Protein AF-A0A9E2DSH5-F1 (afdb_monomer_lite)

pLDDT: mean 93.16, std 5.61, range [60.0, 98.19]

Secondary structure (DSSP, 8-state):
-HHHHHHHHHHHHHHHHHTTS---BSSSB-TTGGGSPPTT-SPP-HHHHHHHHHTHHHHHHHHHHHHHTHHHHHTS-SSPPTTS--SS-SSS-HHHHHHHHHHHHHH--S----SS-SHHHHHHHHHHHHT-

Structure (mmCIF, N/CA/C/O backbone):
data_AF-A0A9E2DSH5-F1
#
_entry.id   AF-A0A9E2DSH5-F1
#
loop_
_atom_site.group_PDB
_atom_site.id
_atom_site.type_symbol
_atom_site.label_atom_id
_atom_site.label_alt_id
_atom_site.label_comp_id
_atom_site.label_asym_id
_atom_site.label_entity_id
_atom_site.label_seq_id
_atom_site.pdbx_PDB_ins_code
_atom_site.Cartn_x
_atom_site.Cartn_y
_atom_site.Cartn_z
_atom_site.occupancy
_atom_site.B_iso_or_equiv
_atom_site.auth_seq_id
_atom_site.auth_comp_id
_atom_site.auth_asym_id
_atom_site.auth_atom_id
_atom_site.pdbx_PDB_model_num
ATOM 1 N N . MET A 1 1 ? 43.443 2.593 -9.326 1.00 60.00 1 MET A N 1
ATOM 2 C CA . MET A 1 1 ? 43.128 2.058 -10.678 1.00 60.00 1 MET A CA 1
ATOM 3 C C . MET A 1 1 ? 41.650 1.688 -10.870 1.00 60.00 1 MET A C 1
ATOM 5 O O . MET A 1 1 ? 41.126 1.886 -11.959 1.00 60.00 1 MET A O 1
ATOM 9 N N . THR A 1 2 ? 40.940 1.213 -9.842 1.00 69.19 2 THR A N 1
ATOM 10 C CA . THR A 1 2 ? 39.540 0.744 -9.944 1.00 69.19 2 THR A CA 1
ATOM 11 C C . THR A 1 2 ? 38.528 1.851 -10.273 1.00 69.19 2 THR A C 1
ATOM 13 O O . THR A 1 2 ? 37.675 1.661 -11.133 1.00 69.19 2 THR A O 1
ATOM 16 N N . ALA A 1 3 ? 38.660 3.038 -9.668 1.00 81.94 3 ALA A N 1
ATOM 17 C CA . ALA A 1 3 ? 37.728 4.152 -9.885 1.00 81.94 3 ALA A CA 1
ATOM 18 C C . ALA A 1 3 ? 37.758 4.701 -11.323 1.00 81.94 3 ALA A C 1
ATOM 20 O O . ALA A 1 3 ? 36.708 4.964 -11.906 1.00 81.94 3 ALA A O 1
ATOM 21 N N . LEU A 1 4 ? 38.950 4.820 -11.919 1.00 88.06 4 LEU A N 1
ATOM 22 C CA . LEU A 1 4 ? 39.103 5.276 -13.303 1.00 88.06 4 LEU A CA 1
ATOM 23 C C . LEU A 1 4 ? 38.461 4.284 -14.280 1.00 88.06 4 LEU A C 1
ATOM 25 O O . LEU A 1 4 ? 37.706 4.686 -15.159 1.00 88.06 4 LEU A O 1
ATOM 29 N N . ARG A 1 5 ? 38.687 2.981 -14.072 1.00 87.38 5 ARG A N 1
ATOM 30 C CA . ARG A 1 5 ? 38.076 1.919 -14.881 1.00 87.38 5 ARG A CA 1
ATOM 31 C C . ARG A 1 5 ? 36.549 1.942 -14.792 1.00 87.38 5 ARG A C 1
ATOM 33 O O . ARG A 1 5 ? 35.882 1.799 -15.813 1.00 87.38 5 ARG A O 1
ATOM 40 N N . THR A 1 6 ? 35.992 2.157 -13.601 1.00 87.38 6 THR A N 1
ATOM 41 C CA . THR A 1 6 ? 34.540 2.287 -13.413 1.00 87.38 6 THR A CA 1
ATOM 42 C C . THR A 1 6 ? 33.988 3.524 -14.117 1.00 87.38 6 THR A C 1
ATOM 44 O O . THR A 1 6 ? 32.986 3.410 -14.817 1.00 87.38 6 THR A O 1
ATOM 47 N N . ARG A 1 7 ? 34.654 4.683 -14.004 1.00 90.56 7 ARG A N 1
ATOM 48 C CA . ARG A 1 7 ? 34.239 5.923 -14.684 1.00 90.56 7 ARG A CA 1
ATOM 49 C C . ARG A 1 7 ? 34.264 5.784 -16.203 1.00 90.56 7 ARG A C 1
ATOM 51 O O . ARG A 1 7 ? 33.278 6.118 -16.846 1.00 90.56 7 ARG A O 1
ATOM 58 N N . LEU A 1 8 ? 35.342 5.231 -16.759 1.00 91.94 8 LEU A N 1
ATOM 59 C CA . LEU A 1 8 ? 35.457 4.970 -18.196 1.00 91.94 8 LEU A CA 1
ATOM 60 C C . LEU A 1 8 ? 34.379 3.994 -18.678 1.00 91.94 8 LEU A C 1
ATOM 62 O O . LEU A 1 8 ? 33.775 4.214 -19.724 1.00 91.94 8 LEU A O 1
ATOM 66 N N . ARG A 1 9 ? 34.082 2.952 -17.890 1.00 89.25 9 ARG A N 1
ATOM 67 C CA . ARG A 1 9 ? 32.987 2.026 -18.193 1.00 89.25 9 ARG A CA 1
ATOM 68 C C . ARG A 1 9 ? 31.642 2.749 -18.208 1.00 89.25 9 ARG A C 1
ATOM 70 O O . ARG A 1 9 ? 30.912 2.611 -19.177 1.00 89.25 9 ARG A O 1
ATOM 77 N N . CYS A 1 10 ? 31.310 3.511 -17.167 1.00 89.25 10 CYS A N 1
ATOM 78 C CA . CYS A 1 10 ? 30.048 4.250 -17.113 1.00 89.25 10 CYS A CA 1
ATOM 79 C C . CYS A 1 10 ? 29.925 5.254 -18.264 1.00 89.25 10 CYS A C 1
ATOM 81 O O . CYS A 1 10 ? 28.866 5.319 -18.877 1.00 89.25 10 CYS A O 1
ATOM 83 N N . LEU A 1 11 ? 31.002 5.974 -18.596 1.00 91.81 11 LEU A N 1
ATOM 84 C CA . LEU A 1 11 ? 31.020 6.916 -19.713 1.00 91.81 11 LEU A CA 1
ATOM 85 C C . LEU A 1 11 ? 30.779 6.205 -21.050 1.00 91.81 11 LEU A C 1
ATOM 87 O O . LEU A 1 11 ? 29.947 6.653 -21.827 1.00 91.81 11 LEU A O 1
ATOM 91 N N . GLY A 1 12 ? 31.449 5.076 -21.297 1.00 92.06 12 GLY A N 1
ATOM 92 C CA . GLY A 1 12 ? 31.262 4.301 -22.526 1.00 92.06 12 GLY A CA 1
ATOM 93 C C . GLY A 1 12 ? 29.841 3.753 -22.679 1.00 92.06 12 GLY A C 1
ATOM 94 O O . GLY A 1 12 ? 29.226 3.937 -23.726 1.00 92.06 12 GLY A O 1
ATOM 95 N N . LEU A 1 13 ? 29.294 3.138 -21.622 1.00 90.06 13 LEU A N 1
ATOM 96 C CA . LEU A 1 13 ? 27.919 2.618 -21.631 1.00 90.06 13 LEU A CA 1
ATOM 97 C C . LEU A 1 13 ? 26.891 3.761 -21.770 1.00 90.06 13 LEU A C 1
ATOM 99 O O . LEU A 1 13 ? 25.906 3.634 -22.495 1.00 90.06 13 LEU A O 1
ATOM 103 N N . GLY A 1 14 ? 27.131 4.886 -21.089 1.00 90.25 14 GLY A N 1
ATOM 104 C CA . GLY A 1 14 ? 26.273 6.069 -21.130 1.00 90.25 14 GLY A CA 1
ATOM 105 C C . GLY A 1 14 ? 26.255 6.728 -22.506 1.00 90.25 14 GLY A C 1
ATOM 106 O O . GLY A 1 14 ? 25.179 6.943 -23.053 1.00 90.25 14 GLY A O 1
ATOM 107 N N . LEU A 1 15 ? 27.427 6.973 -23.102 1.00 92.88 15 LEU A N 1
ATOM 108 C CA . LEU A 1 15 ? 27.534 7.550 -24.443 1.00 92.88 15 LEU A CA 1
ATOM 109 C C . LEU A 1 15 ? 26.860 6.663 -25.485 1.00 92.88 15 LEU A C 1
ATOM 111 O O . LEU A 1 15 ? 26.039 7.170 -26.235 1.00 92.88 15 LEU A O 1
ATOM 115 N N . ALA A 1 16 ? 27.127 5.352 -25.487 1.00 90.69 16 ALA A N 1
ATOM 116 C CA . ALA A 1 16 ? 26.479 4.428 -26.421 1.00 90.69 16 ALA A CA 1
ATOM 117 C C . ALA A 1 16 ? 24.943 4.448 -26.305 1.00 90.69 16 ALA A C 1
ATOM 119 O O . ALA A 1 16 ? 24.250 4.330 -27.315 1.00 90.69 16 ALA A O 1
ATOM 120 N N . THR A 1 17 ? 24.422 4.634 -25.085 1.00 88.19 17 THR A N 1
ATOM 121 C CA . THR A 1 17 ? 22.979 4.720 -24.825 1.00 88.19 17 THR A CA 1
ATOM 122 C C . THR A 1 17 ? 22.395 6.051 -25.305 1.00 88.19 17 THR A C 1
ATOM 124 O O . THR A 1 17 ? 21.397 6.046 -26.017 1.00 88.19 17 THR A O 1
ATOM 127 N N . VAL A 1 18 ? 23.009 7.187 -24.952 1.00 90.19 18 VAL A N 1
ATOM 128 C CA . VAL A 1 18 ? 22.488 8.534 -25.268 1.00 90.19 18 VAL A CA 1
ATOM 129 C C . VAL A 1 18 ? 22.602 8.863 -26.757 1.00 90.19 18 VAL A C 1
ATOM 131 O O . VAL A 1 18 ? 21.737 9.546 -27.295 1.00 90.19 18 VAL A O 1
ATOM 134 N N . THR A 1 19 ? 23.629 8.359 -27.446 1.00 91.50 19 THR A N 1
ATOM 135 C CA . THR A 1 19 ? 23.767 8.541 -28.900 1.00 91.50 19 THR A CA 1
ATOM 136 C C . THR A 1 19 ? 22.894 7.586 -29.715 1.00 91.50 19 THR A C 1
ATOM 138 O O . THR A 1 19 ? 22.889 7.673 -30.939 1.00 91.50 19 THR A O 1
ATOM 141 N N . GLY A 1 20 ? 22.180 6.658 -29.067 1.00 86.50 20 GLY A N 1
ATOM 142 C CA . GLY A 1 20 ? 21.349 5.658 -29.738 1.00 86.50 20 GLY A CA 1
ATOM 143 C C . GLY A 1 20 ? 22.136 4.550 -30.446 1.00 86.50 20 GLY A C 1
ATOM 144 O O . GLY A 1 20 ? 21.527 3.708 -31.097 1.00 86.50 20 GLY A O 1
ATOM 145 N N . LEU A 1 21 ? 23.468 4.512 -30.308 1.00 90.31 21 LEU A N 1
ATOM 146 C CA . LEU A 1 21 ? 24.311 3.493 -30.939 1.00 90.31 21 LEU A CA 1
ATOM 147 C C . LEU A 1 21 ? 24.014 2.091 -30.395 1.00 90.31 21 LEU A C 1
ATOM 149 O O . LEU A 1 21 ? 23.993 1.122 -31.148 1.00 90.31 21 LEU A O 1
ATOM 153 N N . LYS A 1 22 ? 23.847 1.980 -29.073 1.00 88.62 22 LYS A N 1
ATOM 154 C CA . LYS A 1 22 ? 23.532 0.722 -28.393 1.00 88.62 22 LYS A CA 1
ATOM 155 C C . LYS A 1 22 ? 22.915 0.992 -27.031 1.00 88.62 22 LYS A C 1
ATOM 157 O O . LYS A 1 22 ? 23.533 1.643 -26.188 1.00 88.62 22 LYS A O 1
ATOM 162 N N . ARG A 1 23 ? 21.741 0.423 -26.752 1.00 89.44 23 ARG A N 1
ATOM 163 C CA . ARG A 1 23 ? 21.097 0.586 -25.441 1.00 89.44 23 ARG A CA 1
ATOM 164 C C . ARG A 1 23 ? 21.873 -0.186 -24.369 1.00 89.44 23 ARG A C 1
ATOM 166 O O . ARG A 1 23 ? 21.863 -1.415 -24.343 1.00 89.44 23 ARG A O 1
ATOM 173 N N . GLN A 1 24 ? 22.551 0.527 -23.471 1.00 92.12 24 GLN A N 1
ATOM 174 C CA . GLN A 1 24 ? 23.387 -0.053 -22.407 1.00 92.12 24 GLN A CA 1
ATOM 175 C C . GLN A 1 24 ? 23.065 0.489 -21.009 1.00 92.12 24 GLN A C 1
ATOM 177 O O . GLN A 1 24 ? 23.890 0.430 -20.091 1.00 92.12 24 GLN A O 1
ATOM 182 N N . GLY A 1 25 ? 21.849 0.987 -20.828 1.00 88.00 25 GLY A N 1
ATOM 183 C CA . GLY A 1 25 ? 21.336 1.428 -19.545 1.00 88.00 25 GLY A CA 1
ATOM 184 C C . GLY A 1 25 ? 19.931 1.997 -19.658 1.00 88.00 25 GLY A C 1
ATOM 185 O O . GLY A 1 25 ? 19.399 2.169 -20.753 1.00 88.00 25 GLY A O 1
ATOM 186 N N . PHE A 1 26 ? 19.362 2.275 -18.491 1.00 84.25 26 PHE A N 1
ATOM 187 C CA . PHE A 1 26 ? 18.161 3.091 -18.329 1.00 84.25 26 PHE A CA 1
ATOM 188 C C . PHE A 1 26 ? 18.574 4.319 -17.509 1.00 84.25 26 PHE A C 1
ATOM 190 O O . PHE A 1 26 ? 19.220 5.217 -18.036 1.00 84.25 26 PHE A O 1
ATOM 197 N N . TYR A 1 27 ? 18.353 4.282 -16.194 1.00 82.38 27 TYR A N 1
ATOM 198 C CA . TYR A 1 27 ? 18.910 5.243 -15.232 1.00 82.38 27 TYR A CA 1
ATOM 199 C C . TYR A 1 27 ? 20.310 4.859 -14.739 1.00 82.38 27 TYR A C 1
ATOM 201 O O . TYR A 1 27 ? 21.099 5.713 -14.345 1.00 82.38 27 TYR A O 1
ATOM 209 N N . ILE A 1 28 ? 20.624 3.562 -14.771 1.00 86.44 28 ILE A N 1
ATOM 210 C CA . ILE A 1 28 ? 21.926 3.012 -14.392 1.00 86.44 28 ILE A CA 1
ATOM 211 C C . ILE A 1 28 ? 22.504 2.173 -15.538 1.00 86.44 28 ILE A C 1
ATOM 213 O O . ILE A 1 28 ? 21.739 1.655 -16.362 1.00 86.44 28 ILE A O 1
ATOM 217 N N . PRO A 1 29 ? 23.838 1.997 -15.601 1.00 88.88 29 PRO A N 1
ATOM 218 C CA . PRO A 1 29 ? 24.452 1.172 -16.629 1.00 88.88 29 PRO A CA 1
ATOM 219 C C . PRO A 1 29 ? 24.029 -0.295 -16.506 1.00 88.88 29 PRO A C 1
ATOM 221 O O . PRO A 1 29 ? 24.228 -0.930 -15.470 1.00 88.88 29 PRO A O 1
ATOM 224 N N . TYR A 1 30 ? 23.507 -0.852 -17.594 1.00 90.75 30 TYR A N 1
ATOM 225 C CA . TYR A 1 30 ? 23.071 -2.239 -17.688 1.00 90.75 30 TYR A CA 1
ATOM 226 C C . TYR A 1 30 ? 23.426 -2.797 -19.067 1.00 90.75 30 TYR A C 1
ATOM 228 O O . TYR A 1 30 ? 22.820 -2.461 -20.081 1.00 90.75 30 TYR A O 1
ATOM 236 N N . ARG A 1 31 ? 24.439 -3.671 -19.109 1.00 91.00 31 ARG A N 1
ATOM 237 C CA . ARG A 1 31 ? 25.024 -4.193 -20.358 1.00 91.00 31 ARG A CA 1
ATOM 238 C C . ARG A 1 31 ? 24.006 -4.891 -21.268 1.00 91.00 31 ARG A C 1
ATOM 240 O O . ARG A 1 31 ? 24.193 -4.872 -22.480 1.00 91.00 31 ARG A O 1
ATOM 247 N N . TYR A 1 32 ? 22.974 -5.496 -20.685 1.00 91.00 32 TYR A N 1
ATOM 248 C CA . TYR A 1 32 ? 21.948 -6.261 -21.395 1.00 91.00 32 TYR A CA 1
ATOM 249 C C . TYR A 1 32 ? 20.676 -5.440 -21.654 1.00 91.00 32 TYR A C 1
ATOM 251 O O . TYR A 1 32 ? 19.633 -6.001 -21.958 1.00 91.00 32 TYR A O 1
ATOM 259 N N . ALA A 1 33 ? 20.727 -4.107 -21.531 1.00 91.56 33 ALA A N 1
ATOM 260 C CA . ALA A 1 33 ? 19.539 -3.278 -21.738 1.00 91.56 33 ALA A CA 1
ATOM 261 C C . ALA A 1 33 ? 18.950 -3.446 -23.146 1.00 91.56 33 ALA A C 1
ATOM 263 O O . ALA A 1 33 ? 17.736 -3.400 -23.307 1.00 91.56 33 ALA A O 1
ATOM 264 N N . GLU A 1 34 ? 19.780 -3.672 -24.159 1.00 90.88 34 GLU A N 1
ATOM 265 C CA . GLU A 1 34 ? 19.340 -3.945 -25.530 1.00 90.88 34 GLU A CA 1
ATOM 266 C C . GLU A 1 34 ? 18.634 -5.298 -25.701 1.00 90.88 34 GLU A C 1
ATOM 268 O O . GLU A 1 34 ? 17.768 -5.407 -26.557 1.00 90.88 34 GLU A O 1
ATOM 273 N N . SER A 1 35 ? 18.931 -6.311 -24.876 1.00 91.69 35 SER A N 1
ATOM 274 C CA . SER A 1 35 ? 18.264 -7.619 -24.987 1.00 91.69 35 SER A CA 1
ATOM 275 C C . SER A 1 35 ? 16.864 -7.636 -24.377 1.00 91.69 35 SER A C 1
ATOM 277 O O . SER A 1 35 ? 16.179 -8.654 -24.434 1.00 91.69 35 SER A O 1
ATOM 279 N N . LEU A 1 36 ? 16.465 -6.552 -23.714 1.00 89.94 36 LEU A N 1
ATOM 280 C CA . LEU A 1 36 ? 15.120 -6.410 -23.183 1.00 89.94 36 LEU A CA 1
ATOM 281 C C . LEU A 1 36 ? 14.194 -5.840 -24.265 1.00 89.94 36 LEU A C 1
ATOM 283 O O . LEU A 1 36 ? 14.632 -5.015 -25.065 1.00 89.94 36 LEU A O 1
ATOM 287 N N . PRO A 1 37 ? 12.908 -6.206 -24.271 1.00 88.81 37 PRO A N 1
ATOM 288 C CA . PRO A 1 37 ? 11.916 -5.510 -25.085 1.00 88.81 37 PRO A CA 1
ATOM 289 C C . PRO A 1 37 ? 11.863 -4.016 -24.728 1.00 88.81 37 PRO A C 1
ATOM 291 O O . PRO A 1 37 ? 12.271 -3.603 -23.632 1.00 88.81 37 PRO A O 1
ATOM 294 N N . GLY A 1 38 ? 11.405 -3.190 -25.666 1.00 84.62 38 GLY A N 1
ATOM 295 C CA . GLY A 1 38 ? 11.159 -1.773 -25.434 1.00 84.62 38 GLY A CA 1
ATOM 296 C C . GLY A 1 38 ? 10.115 -1.513 -24.338 1.00 84.62 38 GLY A C 1
ATOM 297 O O . GLY A 1 38 ? 9.409 -2.426 -23.894 1.00 84.62 38 GLY A O 1
ATOM 298 N N . PRO A 1 39 ? 10.020 -0.266 -23.843 1.00 81.56 39 PRO A N 1
ATOM 299 C CA . PRO A 1 39 ? 8.947 0.129 -22.935 1.00 81.56 39 PRO A CA 1
ATOM 300 C C . PRO A 1 39 ? 7.578 -0.214 -23.538 1.00 81.56 39 PRO A C 1
ATOM 302 O O . PRO A 1 39 ? 7.292 0.166 -24.666 1.00 81.56 39 PRO A O 1
ATOM 305 N N . GLY A 1 40 ? 6.746 -0.950 -22.800 1.00 84.38 40 GLY A N 1
ATOM 306 C CA . GLY A 1 40 ? 5.427 -1.391 -23.274 1.00 84.38 40 GLY A CA 1
ATOM 307 C C . GLY A 1 40 ? 5.434 -2.597 -24.223 1.00 84.38 40 GLY A C 1
ATOM 308 O O . GLY A 1 40 ? 4.372 -3.124 -24.519 1.00 84.38 40 GLY A O 1
ATOM 309 N N . GLU A 1 41 ? 6.600 -3.088 -24.650 1.00 89.62 41 GLU A N 1
ATOM 310 C CA . GLU A 1 41 ? 6.713 -4.260 -25.538 1.00 89.62 41 GLU A CA 1
ATOM 311 C C . GLU A 1 41 ? 6.861 -5.582 -24.767 1.00 89.62 41 GLU A C 1
ATOM 313 O O . GLU A 1 41 ? 6.983 -6.657 -25.361 1.00 89.62 41 GLU A O 1
ATOM 318 N N . ARG A 1 42 ? 6.903 -5.530 -23.429 1.00 86.69 42 ARG A N 1
ATOM 319 C CA . ARG A 1 42 ? 6.877 -6.750 -22.619 1.00 86.69 42 ARG A CA 1
ATOM 320 C C . ARG A 1 42 ? 5.529 -7.424 -22.790 1.00 86.69 42 ARG A C 1
ATOM 322 O O . ARG A 1 42 ? 4.497 -6.788 -22.604 1.00 86.69 42 ARG A O 1
ATOM 329 N N . GLN A 1 43 ? 5.577 -8.718 -23.083 1.00 87.00 43 GLN A N 1
ATOM 330 C CA . GLN A 1 43 ? 4.384 -9.548 -23.063 1.00 87.00 43 GLN A CA 1
ATOM 331 C C . GLN A 1 43 ? 3.747 -9.504 -21.668 1.00 87.00 43 GLN A C 1
ATOM 333 O O . GLN A 1 43 ? 4.480 -9.434 -20.669 1.00 87.00 43 GLN A O 1
ATOM 338 N N . PRO A 1 44 ? 2.409 -9.532 -21.596 1.00 87.19 44 PRO A N 1
ATOM 339 C CA . PRO A 1 44 ? 1.711 -9.659 -20.333 1.00 87.19 44 PRO A CA 1
ATOM 340 C C . PRO A 1 44 ? 2.123 -10.946 -19.614 1.00 87.19 44 PRO A C 1
ATOM 342 O O . PRO A 1 44 ? 2.595 -11.920 -20.206 1.00 87.19 44 PRO A O 1
ATOM 345 N N . TYR A 1 45 ? 1.967 -10.935 -18.294 1.00 92.00 45 TYR A N 1
ATOM 346 C CA . TYR A 1 45 ? 2.179 -12.122 -17.480 1.00 92.00 45 TYR A CA 1
ATOM 347 C C . TYR A 1 45 ? 0.843 -12.846 -17.319 1.00 92.00 45 TYR A C 1
ATOM 349 O O . TYR A 1 45 ? 0.178 -12.682 -16.299 1.00 92.00 45 TYR A O 1
ATOM 357 N N . ASP A 1 46 ? 0.469 -13.682 -18.290 1.00 94.69 46 ASP A N 1
ATOM 358 C CA . ASP A 1 46 ? -0.837 -14.369 -18.333 1.00 94.69 46 ASP A CA 1
ATOM 359 C C . ASP A 1 46 ? -1.189 -15.132 -17.045 1.00 94.69 46 ASP A C 1
ATOM 361 O O . ASP A 1 46 ? -2.354 -15.315 -16.694 1.00 94.69 46 ASP A O 1
ATOM 365 N N . ALA A 1 47 ? -0.182 -15.646 -16.334 1.00 95.81 47 ALA A N 1
ATOM 366 C CA . ALA A 1 47 ? -0.384 -16.304 -15.045 1.00 95.81 47 ALA A CA 1
ATOM 367 C C . ALA A 1 47 ? -0.841 -15.321 -13.951 1.00 95.81 47 ALA A C 1
ATOM 369 O O . ALA A 1 47 ? -1.698 -15.667 -13.145 1.00 95.81 47 ALA A O 1
ATOM 370 N N . ILE A 1 48 ? -0.296 -14.103 -13.941 1.00 95.56 48 ILE A N 1
ATOM 371 C CA . ILE A 1 48 ? -0.658 -13.048 -12.988 1.00 95.56 48 ILE A CA 1
ATOM 372 C C . ILE A 1 48 ? -2.005 -12.433 -13.357 1.00 95.56 48 ILE A C 1
ATOM 374 O O . ILE A 1 48 ? -2.831 -12.221 -12.476 1.00 95.56 48 ILE A O 1
ATOM 378 N N . GLU A 1 49 ? -2.257 -12.199 -14.645 1.00 94.75 49 GLU A N 1
ATOM 379 C CA . GLU A 1 49 ? -3.554 -11.685 -15.099 1.00 94.75 49 GLU A CA 1
ATOM 380 C C . GLU A 1 49 ? -4.693 -12.636 -14.743 1.00 94.75 49 GLU A C 1
ATOM 382 O O . GLU A 1 49 ? -5.697 -12.197 -14.186 1.00 94.75 49 GLU A O 1
ATOM 387 N N . ARG A 1 50 ? -4.517 -13.944 -14.979 1.00 97.12 50 ARG A N 1
ATOM 388 C CA . ARG A 1 50 ? -5.494 -14.949 -14.540 1.00 97.12 50 ARG A CA 1
ATOM 389 C C . ARG A 1 50 ? -5.670 -14.947 -13.031 1.00 97.12 50 ARG A C 1
ATOM 391 O O . ARG A 1 50 ? -6.800 -14.882 -12.577 1.00 97.12 50 ARG A O 1
ATOM 398 N N . LEU A 1 51 ? -4.577 -14.927 -12.265 1.00 97.25 51 LEU A N 1
ATOM 399 C CA . LEU A 1 51 ? -4.652 -14.869 -10.804 1.00 97.25 51 LEU A CA 1
ATOM 400 C C . LEU A 1 51 ? -5.470 -13.658 -10.324 1.00 97.25 51 LEU A C 1
ATOM 402 O O . LEU A 1 51 ? -6.317 -13.790 -9.446 1.00 97.25 51 LEU A O 1
ATOM 406 N N . PHE A 1 52 ? -5.251 -12.476 -10.902 1.00 96.06 52 PHE A N 1
ATOM 407 C CA . PHE A 1 52 ? -6.025 -11.285 -10.551 1.00 96.06 52 PHE A CA 1
ATOM 408 C C . PHE A 1 52 ? -7.479 -11.377 -11.011 1.00 96.06 52 PHE A C 1
ATOM 410 O O . PHE A 1 52 ? -8.368 -11.000 -10.250 1.00 96.06 52 PHE A O 1
ATOM 417 N 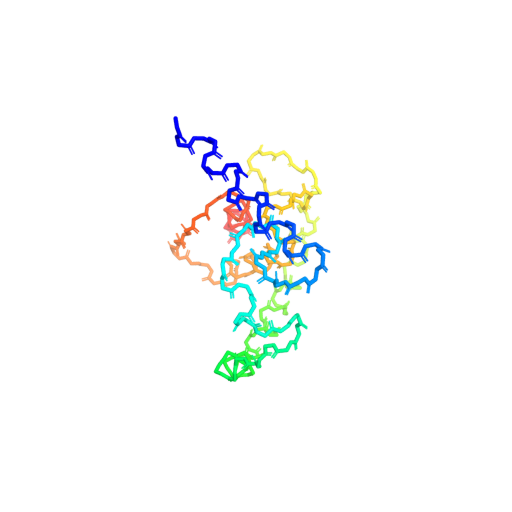N . GLY A 1 53 ? -7.731 -11.910 -12.208 1.00 97.25 53 GLY A N 1
ATOM 418 C CA . GLY A 1 53 ? -9.081 -12.161 -12.711 1.00 97.25 53 GLY A CA 1
ATOM 419 C C . GLY A 1 53 ? -9.873 -13.098 -11.797 1.00 97.25 53 GLY A C 1
ATOM 420 O O . GLY A 1 53 ? -10.981 -12.759 -11.382 1.00 97.25 53 GLY A O 1
ATOM 421 N N . ASP A 1 54 ? -9.268 -14.216 -11.401 1.00 98.19 54 ASP A N 1
ATOM 422 C CA . ASP A 1 54 ? -9.867 -15.230 -10.525 1.00 98.19 54 ASP A CA 1
ATOM 423 C C . ASP A 1 54 ? -10.186 -14.673 -9.124 1.00 98.19 54 ASP A C 1
ATOM 425 O O . ASP A 1 54 ? -11.127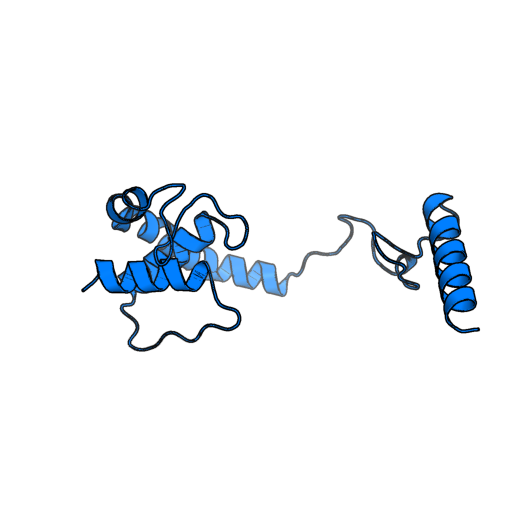 -15.119 -8.465 1.00 98.19 54 ASP A O 1
ATOM 429 N N . HIS A 1 55 ? -9.444 -13.655 -8.672 1.00 97.31 55 HIS A N 1
ATOM 430 C CA . HIS A 1 55 ? -9.632 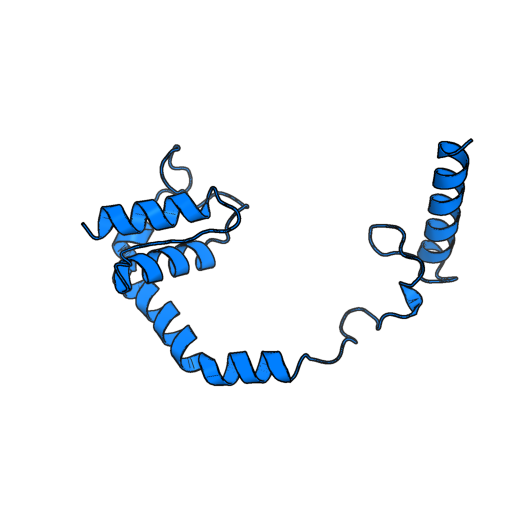-13.004 -7.372 1.00 97.31 55 HIS A CA 1
ATOM 431 C C . HIS A 1 55 ? -10.317 -11.630 -7.435 1.00 97.31 55 HIS A C 1
ATOM 433 O O . HIS A 1 55 ? -10.472 -10.982 -6.396 1.00 97.31 55 HIS A O 1
ATOM 439 N N . ALA A 1 56 ? -10.795 -11.189 -8.602 1.00 97.50 56 ALA A N 1
ATOM 440 C CA . ALA A 1 56 ? -11.383 -9.859 -8.774 1.00 97.50 56 ALA A CA 1
ATOM 441 C C . ALA A 1 56 ? -12.584 -9.615 -7.843 1.00 97.50 56 ALA A C 1
ATOM 443 O O . ALA A 1 56 ? -12.715 -8.543 -7.254 1.00 97.50 56 ALA A O 1
ATOM 444 N N . ALA A 1 57 ? -13.434 -10.627 -7.642 1.00 97.50 57 ALA A N 1
ATOM 445 C CA . ALA A 1 57 ? -14.570 -10.535 -6.724 1.00 97.50 57 ALA A CA 1
ATOM 446 C C . ALA A 1 57 ? -14.128 -10.345 -5.261 1.00 97.50 57 ALA A C 1
ATOM 448 O O . ALA A 1 57 ? -14.713 -9.541 -4.537 1.00 97.50 57 ALA A O 1
ATOM 449 N N . VAL A 1 58 ? -13.067 -11.042 -4.836 1.00 94.50 58 VAL A N 1
ATOM 450 C CA . VAL A 1 58 ? -12.492 -10.896 -3.489 1.00 94.50 58 VAL A CA 1
ATOM 451 C C . VAL A 1 58 ? -11.892 -9.504 -3.317 1.00 94.50 58 VAL A C 1
ATOM 453 O O . VAL A 1 58 ? -12.105 -8.871 -2.286 1.00 94.50 58 VAL A O 1
ATOM 456 N N . PHE A 1 59 ? -11.190 -9.003 -4.335 1.00 94.25 59 PHE A N 1
ATOM 457 C CA . PHE A 1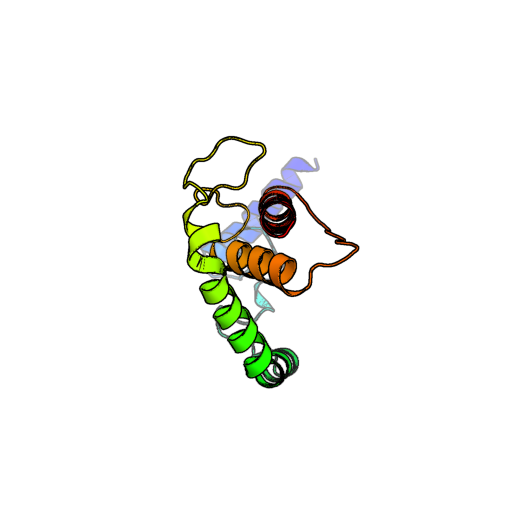 59 ? -10.629 -7.656 -4.316 1.00 94.25 59 PHE A CA 1
ATOM 458 C C . PHE A 1 59 ? -11.723 -6.584 -4.217 1.00 94.25 59 PHE A C 1
ATOM 460 O O . PHE A 1 59 ? -11.650 -5.721 -3.347 1.00 94.25 59 PHE A O 1
ATOM 467 N N . ASN A 1 60 ? -12.787 -6.692 -5.019 1.00 95.31 60 ASN A N 1
ATOM 468 C CA . ASN A 1 60 ? -13.940 -5.790 -4.940 1.00 95.31 60 ASN A CA 1
ATOM 469 C C . ASN A 1 60 ? -14.616 -5.830 -3.565 1.00 95.31 60 ASN A C 1
ATOM 471 O O . ASN A 1 60 ? -14.980 -4.784 -3.034 1.00 95.31 60 ASN A O 1
ATOM 475 N N . ALA A 1 61 ? -14.743 -7.011 -2.954 1.00 93.88 61 ALA A N 1
ATOM 476 C CA . ALA A 1 61 ? -15.264 -7.122 -1.595 1.00 93.88 61 ALA A CA 1
ATOM 477 C C . ALA A 1 61 ? -14.353 -6.421 -0.572 1.00 93.88 61 ALA A C 1
ATOM 479 O O . ALA A 1 61 ? -14.847 -5.771 0.344 1.00 93.88 61 ALA A O 1
ATOM 480 N N . THR A 1 62 ? -13.028 -6.506 -0.727 1.00 91.62 62 THR A N 1
ATOM 481 C CA . THR A 1 62 ? -12.079 -5.759 0.115 1.00 91.62 62 THR A CA 1
ATOM 482 C C . THR A 1 62 ? -12.219 -4.250 -0.064 1.00 91.62 62 THR A C 1
ATOM 484 O O . THR A 1 62 ? -12.200 -3.540 0.935 1.00 91.62 62 THR A O 1
ATOM 487 N N . LEU A 1 63 ? -12.415 -3.758 -1.291 1.00 93.81 63 LEU A N 1
ATOM 488 C CA . LEU A 1 63 ? -12.701 -2.339 -1.525 1.00 93.81 63 LEU A CA 1
ATOM 489 C C . LEU A 1 63 ? -14.019 -1.915 -0.867 1.00 93.81 63 LEU A C 1
ATOM 491 O O . LEU A 1 63 ? -14.061 -0.871 -0.229 1.00 93.81 63 LEU A O 1
ATOM 495 N N . GLY A 1 64 ? -15.061 -2.747 -0.950 1.00 95.31 64 GLY A N 1
ATOM 496 C CA . GLY A 1 64 ? -16.333 -2.499 -0.264 1.00 95.31 64 GLY A CA 1
ATOM 497 C C . GLY A 1 64 ? -16.175 -2.365 1.253 1.00 95.31 64 GLY A C 1
ATOM 498 O O . GLY A 1 64 ? -16.737 -1.452 1.843 1.00 95.31 64 GLY A O 1
ATOM 499 N N . ARG A 1 65 ? -15.323 -3.190 1.877 1.00 94.75 65 ARG A N 1
ATOM 500 C CA . ARG A 1 65 ? -15.036 -3.099 3.322 1.00 94.75 65 ARG A CA 1
ATOM 501 C C . ARG A 1 65 ? -14.386 -1.785 3.747 1.00 94.75 65 ARG A C 1
ATOM 503 O O . ARG A 1 65 ? -14.438 -1.446 4.921 1.00 94.75 65 ARG A O 1
ATOM 510 N N . ILE A 1 66 ? -13.727 -1.067 2.838 1.00 97.75 66 ILE A N 1
ATOM 511 C CA . ILE A 1 66 ? -13.157 0.246 3.168 1.00 97.75 66 ILE A CA 1
ATOM 512 C C . ILE A 1 66 ? -14.285 1.229 3.504 1.00 97.75 66 ILE A C 1
ATOM 514 O O . ILE A 1 66 ? -14.155 1.984 4.465 1.00 97.75 66 ILE A O 1
ATOM 518 N N . GLU A 1 67 ? -15.399 1.172 2.768 1.00 96.44 67 GLU A N 1
ATOM 519 C CA . GLU A 1 67 ? -16.573 2.019 3.013 1.00 96.44 67 GLU A CA 1
ATOM 520 C C . GLU A 1 67 ? -17.224 1.721 4.367 1.00 96.44 67 GLU A C 1
ATOM 522 O O . GLU A 1 67 ? -17.612 2.647 5.077 1.00 96.44 67 GLU A O 1
ATOM 527 N N . ASP A 1 68 ? -17.251 0.451 4.788 1.00 96.44 68 ASP A N 1
ATOM 528 C CA . ASP A 1 68 ? -17.782 0.052 6.102 1.00 96.44 68 ASP A CA 1
ATOM 529 C C . ASP A 1 68 ? -17.049 0.740 7.273 1.00 96.44 68 ASP A C 1
ATOM 531 O O . ASP A 1 68 ? -17.597 0.874 8.368 1.00 96.44 68 ASP A O 1
ATOM 535 N N . PHE A 1 69 ? -15.813 1.201 7.049 1.00 97.44 69 PHE A N 1
ATOM 536 C CA . PHE A 1 69 ? -14.993 1.898 8.040 1.00 97.44 69 PHE A CA 1
ATOM 537 C C . PHE A 1 69 ? -14.661 3.346 7.653 1.00 97.44 69 PHE A C 1
ATOM 539 O O . PHE A 1 69 ? -13.713 3.922 8.202 1.00 97.44 69 PHE A O 1
ATOM 546 N N . ALA A 1 70 ? -15.429 3.948 6.738 1.00 97.06 70 ALA A N 1
ATOM 547 C CA . ALA A 1 70 ? -15.174 5.290 6.216 1.00 97.06 70 ALA A CA 1
ATOM 548 C C . ALA A 1 70 ? -15.026 6.335 7.331 1.00 97.06 70 ALA A C 1
ATOM 550 O O . ALA A 1 70 ? -14.043 7.073 7.346 1.00 97.06 70 ALA A O 1
ATOM 551 N N . ASP A 1 71 ? -15.927 6.347 8.316 1.00 97.81 71 ASP A N 1
ATOM 552 C CA . ASP A 1 71 ? -15.877 7.309 9.424 1.00 97.81 71 ASP A CA 1
ATOM 553 C C . ASP A 1 71 ? -14.578 7.195 10.238 1.00 97.81 71 ASP A C 1
ATOM 555 O O . ASP A 1 71 ? -13.949 8.202 10.569 1.00 97.81 71 ASP A O 1
ATOM 559 N N . SER A 1 72 ? -14.127 5.968 10.529 1.00 97.75 72 SER A N 1
ATOM 560 C CA . SER A 1 72 ? -12.871 5.748 11.258 1.00 97.75 72 SER A CA 1
ATOM 561 C C . SER A 1 72 ? -11.652 6.180 10.438 1.00 97.75 72 SER A C 1
ATOM 563 O O . SER A 1 72 ? -10.711 6.760 10.979 1.00 97.75 72 SER A O 1
ATOM 565 N N . LEU A 1 73 ? -11.673 5.936 9.127 1.00 97.88 73 LEU A N 1
ATOM 566 C CA . LEU A 1 73 ? -10.607 6.339 8.210 1.00 97.88 73 LEU A CA 1
ATOM 567 C C . LEU A 1 73 ? -10.549 7.862 8.025 1.00 97.88 73 LEU A C 1
ATOM 569 O O . LEU A 1 73 ? -9.458 8.436 7.994 1.00 97.88 73 LEU A O 1
ATOM 573 N N . LEU A 1 74 ? -11.703 8.527 7.954 1.00 97.56 74 LEU A N 1
ATOM 574 C CA . LEU A 1 74 ? -11.817 9.986 7.865 1.00 97.56 74 LEU A CA 1
ATOM 575 C C . LEU A 1 74 ? -11.391 10.689 9.159 1.00 97.56 74 LEU A C 1
ATOM 577 O O . LEU A 1 74 ? -10.964 11.840 9.116 1.00 97.56 74 LEU A O 1
ATOM 581 N N . ALA A 1 75 ? -11.449 9.996 10.298 1.00 97.62 75 ALA A N 1
ATOM 582 C CA . ALA A 1 75 ? -10.936 10.498 11.570 1.00 97.62 75 ALA A CA 1
ATOM 583 C C . ALA A 1 75 ? -9.396 10.497 11.661 1.00 97.62 75 ALA A C 1
ATOM 585 O O . ALA A 1 75 ? -8.848 11.030 12.627 1.00 97.62 75 ALA A O 1
ATOM 586 N N . ILE A 1 76 ? -8.685 9.892 10.702 1.00 98.00 76 ILE A N 1
ATOM 587 C CA . ILE A 1 76 ? -7.222 9.977 10.610 1.00 98.00 76 ILE A CA 1
ATOM 588 C C . ILE A 1 76 ? -6.859 11.285 9.905 1.00 98.00 76 ILE A C 1
ATOM 590 O O . ILE A 1 76 ? -7.270 11.527 8.769 1.00 98.00 76 ILE A O 1
ATOM 594 N N . GLY A 1 77 ? -6.063 12.129 10.558 1.00 97.62 77 GLY A N 1
ATOM 595 C CA . GLY A 1 77 ? -5.655 13.412 10.007 1.00 97.62 77 GLY A CA 1
ATOM 596 C C . GLY A 1 77 ? -4.640 13.292 8.870 1.00 97.62 77 GLY A C 1
ATOM 597 O O . GLY A 1 77 ? -3.892 12.317 8.730 1.00 97.62 77 GLY A O 1
ATOM 598 N N . ALA A 1 78 ? -4.581 14.332 8.038 1.00 97.25 78 ALA A N 1
ATOM 599 C CA . ALA A 1 78 ? -3.604 14.404 6.957 1.00 97.25 78 ALA A CA 1
ATOM 600 C C . ALA A 1 78 ? -2.162 14.415 7.487 1.00 97.25 78 ALA A C 1
ATOM 602 O O . ALA A 1 78 ? -1.318 13.695 6.962 1.00 97.25 78 ALA A O 1
ATOM 603 N N . ASP A 1 79 ? -1.906 15.158 8.564 1.00 97.19 79 ASP A N 1
ATOM 604 C CA . ASP A 1 79 ? -0.569 15.403 9.113 1.00 97.19 79 ASP A CA 1
ATOM 605 C C . ASP A 1 79 ? -0.468 15.045 10.604 1.00 97.19 79 ASP A C 1
ATOM 607 O O . ASP A 1 79 ? 0.327 15.633 11.340 1.00 97.19 79 ASP A O 1
ATOM 611 N N . ASP A 1 80 ? -1.266 14.074 11.059 1.00 96.44 80 ASP A N 1
ATOM 612 C CA . ASP A 1 80 ? -1.265 13.643 12.457 1.00 96.44 80 ASP A CA 1
ATOM 613 C C . ASP A 1 80 ? 0.150 13.272 12.947 1.00 96.44 80 ASP A C 1
ATOM 615 O O . ASP A 1 80 ? 0.970 12.693 12.207 1.00 96.44 80 ASP A O 1
ATOM 619 N N . PRO A 1 81 ? 0.477 13.615 14.207 1.00 94.69 81 PRO A N 1
ATOM 620 C CA . PRO A 1 81 ? 1.791 13.347 14.754 1.00 94.69 81 PRO A CA 1
ATOM 621 C C . PRO A 1 81 ? 2.005 11.846 14.969 1.00 94.69 81 PRO A C 1
ATOM 623 O O . PRO A 1 81 ? 1.087 11.069 15.239 1.00 94.69 81 PRO A O 1
ATOM 626 N N . ALA A 1 82 ? 3.273 11.437 14.923 1.00 91.62 82 ALA A N 1
ATOM 627 C CA . ALA A 1 82 ? 3.657 10.113 15.395 1.00 91.62 82 ALA A CA 1
ATOM 628 C C . ALA A 1 82 ? 3.289 9.958 16.892 1.00 91.62 82 ALA A C 1
ATOM 630 O O . ALA A 1 82 ? 3.372 10.937 17.635 1.00 91.62 82 ALA A O 1
ATOM 631 N N . PRO A 1 83 ? 2.927 8.749 17.361 1.00 93.19 83 PRO A N 1
ATOM 632 C CA . PRO A 1 83 ? 3.052 7.461 16.673 1.00 93.19 83 PRO A CA 1
ATOM 633 C C . PRO A 1 83 ? 1.870 7.071 15.766 1.00 93.19 83 PRO A C 1
ATOM 635 O O . PRO A 1 83 ? 1.943 6.014 15.142 1.00 93.19 83 PRO A O 1
ATOM 638 N N . GLY A 1 84 ? 0.813 7.885 15.668 1.00 95.38 84 GLY A N 1
ATOM 639 C CA . GLY A 1 84 ? -0.378 7.580 14.868 1.00 95.38 84 GLY A CA 1
ATOM 640 C C . GLY A 1 84 ? -0.140 7.586 13.348 1.00 95.38 84 GLY A C 1
ATOM 641 O O . GLY A 1 84 ? 0.880 8.105 12.874 1.00 95.38 84 GLY A O 1
ATOM 642 N N . PRO A 1 85 ? -1.049 6.976 12.561 1.00 97.69 85 PRO A N 1
ATOM 643 C CA . PRO A 1 85 ? -1.012 7.086 11.108 1.00 97.69 85 PRO A CA 1
ATOM 644 C C . PRO A 1 85 ? -1.359 8.509 10.660 1.00 97.69 85 PRO A C 1
ATOM 646 O O . PRO A 1 85 ? -1.993 9.259 11.392 1.00 97.69 85 PRO A O 1
ATOM 649 N N . ARG A 1 86 ? -0.961 8.855 9.434 1.00 97.56 86 ARG A N 1
ATOM 650 C CA . ARG A 1 86 ? -1.329 10.106 8.760 1.00 97.56 86 ARG A CA 1
ATOM 651 C C . ARG A 1 86 ? -1.416 9.883 7.253 1.00 97.56 86 ARG A C 1
ATOM 653 O O . ARG A 1 86 ? -0.687 9.034 6.728 1.00 97.56 86 ARG A O 1
ATOM 660 N N . TRP A 1 87 ? -2.257 10.641 6.552 1.00 97.50 87 TRP A N 1
ATOM 661 C CA . TRP A 1 87 ? -2.452 10.467 5.102 1.00 97.50 87 TRP A CA 1
ATOM 662 C C . TRP A 1 87 ? -1.378 11.116 4.225 1.00 97.50 87 TRP A C 1
ATOM 664 O O . TRP A 1 87 ? -1.169 10.687 3.086 1.00 97.50 87 TRP A O 1
ATOM 674 N N . ASN A 1 88 ? -0.703 12.149 4.724 1.00 96.19 88 ASN A N 1
ATOM 675 C CA . ASN A 1 88 ? 0.320 12.893 4.002 1.00 96.19 88 ASN A CA 1
ATOM 676 C C . ASN A 1 88 ? 1.708 12.307 4.299 1.00 96.19 88 ASN A C 1
ATOM 678 O O . ASN A 1 88 ? 2.466 12.754 5.167 1.00 96.19 88 ASN A O 1
ATOM 682 N N . GLN A 1 89 ? 1.993 11.199 3.624 1.00 92.88 89 GLN A N 1
ATOM 683 C CA . GLN A 1 89 ? 3.274 10.504 3.640 1.00 92.88 89 GLN A CA 1
ATOM 684 C C . GLN A 1 89 ? 3.391 9.642 2.378 1.00 92.88 89 GLN A C 1
ATOM 686 O O . GLN A 1 89 ? 2.392 9.090 1.919 1.00 92.88 89 GLN A O 1
ATOM 691 N N . ASP A 1 90 ? 4.604 9.508 1.846 1.00 92.12 90 ASP A N 1
ATOM 692 C CA . ASP A 1 90 ? 4.837 8.890 0.531 1.00 92.12 90 ASP A CA 1
ATOM 693 C C . ASP A 1 90 ? 5.296 7.424 0.605 1.00 92.12 90 ASP A C 1
ATOM 695 O O . ASP A 1 90 ? 5.532 6.785 -0.417 1.00 92.12 90 ASP A O 1
ATOM 699 N N . TRP A 1 91 ? 5.452 6.878 1.812 1.00 93.31 91 TRP A N 1
ATOM 700 C CA . TRP A 1 91 ? 6.047 5.556 2.028 1.00 93.31 91 TRP A CA 1
ATOM 701 C C . TRP A 1 91 ? 5.030 4.416 1.960 1.00 93.31 91 TRP A C 1
ATOM 703 O O . TRP A 1 91 ? 5.420 3.276 1.722 1.00 93.31 91 TRP A O 1
ATOM 713 N N . PHE A 1 92 ? 3.743 4.704 2.172 1.00 96.06 92 PHE A N 1
ATOM 714 C CA . PHE A 1 92 ? 2.667 3.718 2.085 1.00 96.06 92 PHE A CA 1
ATOM 715 C C . PHE A 1 92 ? 1.433 4.317 1.388 1.00 96.06 92 PHE A C 1
ATOM 717 O O . PHE A 1 92 ? 0.792 5.193 1.967 1.00 96.06 92 PHE A O 1
ATOM 724 N N . PRO A 1 93 ? 1.098 3.920 0.149 1.00 95.62 93 PRO A N 1
ATOM 725 C CA . PRO A 1 93 ? 0.024 4.553 -0.615 1.00 95.62 93 PRO A CA 1
ATOM 726 C C . PRO A 1 93 ? -1.316 4.583 0.130 1.00 95.62 93 PRO A C 1
ATOM 728 O O . PRO A 1 93 ? -1.678 3.646 0.834 1.00 95.62 93 PRO A O 1
ATOM 731 N N . ARG A 1 94 ? -2.084 5.667 -0.043 1.00 96.19 94 ARG A N 1
ATOM 732 C CA . ARG A 1 94 ? -3.307 5.917 0.746 1.00 96.19 94 ARG A CA 1
ATOM 733 C C . ARG A 1 94 ? -4.340 4.793 0.627 1.00 96.19 94 ARG A C 1
ATOM 735 O O . ARG A 1 94 ? -4.871 4.353 1.639 1.00 96.19 94 ARG A O 1
ATOM 742 N N . MET A 1 95 ? -4.597 4.307 -0.587 1.00 95.31 95 MET A N 1
ATOM 743 C CA . MET A 1 95 ? -5.566 3.223 -0.790 1.00 95.31 95 MET A CA 1
ATOM 744 C C . MET A 1 95 ? -5.076 1.889 -0.224 1.00 95.31 95 MET A C 1
ATOM 746 O O . MET A 1 95 ? -5.877 1.154 0.346 1.00 95.31 95 MET A O 1
ATOM 750 N N . ASP A 1 96 ? -3.771 1.614 -0.286 1.00 96.31 96 ASP A N 1
ATOM 751 C CA . ASP A 1 96 ? -3.188 0.426 0.346 1.00 96.31 96 ASP A CA 1
ATOM 752 C C . ASP A 1 96 ? -3.309 0.512 1.873 1.00 96.31 96 ASP A C 1
ATOM 754 O O . ASP A 1 96 ? -3.599 -0.483 2.537 1.00 96.31 96 ASP A O 1
ATOM 758 N N . ALA A 1 97 ? -3.158 1.714 2.435 1.00 97.19 97 ALA A N 1
ATOM 759 C CA . ALA A 1 97 ? -3.321 1.951 3.861 1.00 97.19 97 ALA A CA 1
ATOM 760 C C . ALA A 1 97 ? -4.766 1.784 4.336 1.00 97.19 97 ALA A C 1
ATOM 762 O O . ALA A 1 97 ? -4.998 1.141 5.361 1.00 97.19 97 ALA A O 1
ATOM 763 N N . ALA A 1 98 ? -5.731 2.290 3.566 1.00 97.88 98 ALA A N 1
ATOM 764 C CA . ALA A 1 98 ? -7.151 2.072 3.817 1.00 97.88 98 ALA A CA 1
ATOM 765 C C . ALA A 1 98 ? -7.527 0.583 3.709 1.00 97.88 98 ALA A C 1
ATOM 767 O O . ALA A 1 98 ? -8.215 0.057 4.583 1.00 97.88 98 ALA A O 1
ATOM 768 N N . ALA A 1 99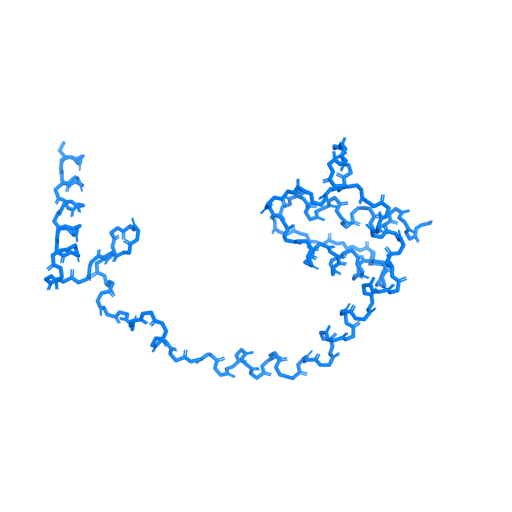 ? -7.017 -0.122 2.693 1.00 97.38 99 ALA A N 1
ATOM 769 C CA . ALA A 1 99 ? -7.239 -1.556 2.526 1.00 97.38 99 ALA A CA 1
ATOM 770 C C . ALA A 1 99 ? -6.641 -2.369 3.685 1.00 97.38 99 ALA A C 1
ATOM 772 O O . ALA A 1 99 ? -7.330 -3.207 4.261 1.00 97.38 99 ALA A O 1
ATOM 773 N N . ALA A 1 100 ? -5.391 -2.098 4.078 1.00 97.25 100 ALA A N 1
ATOM 774 C CA . ALA A 1 100 ? -4.745 -2.772 5.203 1.00 97.25 100 ALA A CA 1
ATOM 775 C C . ALA A 1 100 ? -5.490 -2.523 6.524 1.00 97.25 100 ALA A C 1
ATOM 777 O O . ALA A 1 100 ? -5.698 -3.455 7.301 1.00 97.25 100 ALA A O 1
ATOM 778 N N . TYR A 1 101 ? -5.938 -1.286 6.754 1.00 98.06 101 TYR A N 1
ATOM 779 C CA . TYR A 1 101 ? -6.778 -0.939 7.896 1.00 98.06 101 TYR A CA 1
ATOM 780 C C . TYR A 1 101 ? -8.079 -1.758 7.903 1.00 98.06 101 TYR A C 1
ATOM 782 O O . TYR A 1 101 ? -8.384 -2.422 8.894 1.00 98.06 101 TYR A O 1
ATOM 790 N N . ALA A 1 102 ? -8.811 -1.773 6.784 1.00 97.81 102 ALA A N 1
ATOM 791 C CA . ALA A 1 102 ? -10.076 -2.495 6.656 1.00 97.81 102 ALA A CA 1
ATOM 792 C C . ALA A 1 102 ? -9.900 -4.014 6.805 1.00 97.81 102 ALA A C 1
ATOM 794 O O . ALA A 1 102 ? -10.715 -4.671 7.449 1.00 97.81 102 ALA A O 1
ATOM 795 N N . MET A 1 103 ? -8.815 -4.582 6.268 1.00 96.69 103 MET A N 1
ATOM 796 C CA . MET A 1 103 ? -8.475 -5.997 6.443 1.00 96.69 103 MET A CA 1
ATOM 797 C C . MET A 1 103 ? -8.286 -6.356 7.918 1.00 96.69 103 MET A C 1
ATOM 799 O O . MET A 1 103 ? -8.803 -7.377 8.363 1.00 96.69 103 MET A O 1
ATOM 803 N N . VAL A 1 104 ? -7.570 -5.525 8.681 1.00 97.88 104 VAL A N 1
ATOM 804 C CA . VAL A 1 104 ? -7.341 -5.763 10.113 1.00 97.88 104 VAL A CA 1
ATOM 805 C C . VAL A 1 104 ? -8.630 -5.594 10.916 1.00 97.88 104 VAL A C 1
ATOM 807 O O . VAL A 1 104 ? -8.929 -6.461 11.734 1.00 97.88 104 VAL A O 1
ATOM 810 N N . ARG A 1 105 ? -9.421 -4.544 10.648 1.00 97.44 105 ARG A N 1
ATOM 811 C CA . ARG A 1 105 ? -10.729 -4.333 11.294 1.00 97.44 105 ARG A CA 1
ATOM 812 C C . ARG A 1 105 ? -11.708 -5.472 11.025 1.00 97.44 105 ARG A C 1
ATOM 814 O O . ARG A 1 105 ? -12.443 -5.851 11.921 1.00 97.44 105 ARG A O 1
ATOM 821 N N . ALA A 1 106 ? -11.730 -6.004 9.805 1.00 95.88 106 ALA A N 1
ATOM 822 C CA . ALA A 1 106 ? -12.682 -7.042 9.422 1.00 95.88 106 ALA A CA 1
ATOM 823 C C . ALA A 1 106 ? -12.260 -8.453 9.856 1.00 95.88 106 ALA A C 1
ATOM 825 O O . ALA A 1 106 ? -13.120 -9.293 10.103 1.00 95.88 106 ALA A O 1
ATOM 826 N N . ALA A 1 107 ? -10.956 -8.748 9.877 1.00 95.38 107 ALA A N 1
ATOM 827 C CA . ALA A 1 107 ? -10.456 -10.088 10.185 1.00 95.38 107 ALA A CA 1
ATOM 828 C C . ALA A 1 107 ? -10.106 -10.295 11.664 1.00 95.38 107 ALA A C 1
ATOM 830 O O . ALA A 1 107 ? -9.931 -11.445 12.063 1.00 95.38 107 ALA A O 1
ATOM 831 N N . GLU A 1 108 ? -9.936 -9.212 12.433 1.00 96.31 108 GLU A N 1
ATOM 832 C CA . GLU A 1 108 ? -9.527 -9.226 13.847 1.00 96.31 108 GLU A CA 1
ATOM 833 C C . GLU A 1 108 ? -8.403 -10.247 14.130 1.00 96.31 108 GLU A C 1
ATOM 835 O O . GLU A 1 108 ? -8.531 -11.142 14.973 1.00 96.31 108 GLU A O 1
ATOM 840 N N . PRO A 1 109 ? -7.289 -10.193 13.374 1.00 96.69 109 PRO A N 1
ATOM 841 C CA . PRO A 1 109 ? -6.314 -11.268 13.396 1.00 96.69 109 PRO A CA 1
ATOM 842 C C . PRO A 1 109 ? -5.592 -11.329 14.745 1.00 96.69 109 PRO A C 1
ATOM 844 O O . PRO A 1 109 ? -5.024 -10.345 15.212 1.00 96.69 109 PRO A O 1
ATOM 847 N N . ALA A 1 110 ? -5.476 -12.532 15.314 1.00 96.38 110 ALA A N 1
ATOM 848 C CA . ALA A 1 110 ? -4.700 -12.760 16.538 1.00 96.38 110 ALA A CA 1
ATOM 849 C C . ALA A 1 110 ? -3.187 -12.499 16.368 1.00 96.38 110 ALA A C 1
ATOM 851 O O . ALA A 1 110 ? -2.450 -12.388 17.349 1.00 96.38 110 ALA A O 1
ATOM 852 N N . ARG A 1 111 ? -2.691 -12.456 15.123 1.00 96.69 111 ARG A N 1
ATOM 853 C CA . ARG A 1 111 ? -1.283 -12.202 14.801 1.00 96.69 111 ARG A CA 1
ATOM 854 C C . ARG A 1 111 ? -1.137 -11.551 13.432 1.00 96.69 111 ARG A C 1
ATOM 856 O O . ARG A 1 111 ? -1.672 -12.055 12.450 1.00 96.69 111 ARG A O 1
ATOM 863 N N . ILE A 1 112 ? -0.313 -10.509 13.368 1.00 96.31 112 ILE A N 1
ATOM 864 C CA . ILE A 1 112 ? 0.129 -9.867 12.126 1.00 96.31 112 ILE A CA 1
ATOM 865 C C . ILE A 1 112 ? 1.642 -10.072 11.993 1.00 96.31 112 ILE A C 1
ATOM 867 O O . ILE A 1 112 ? 2.383 -9.862 12.954 1.00 96.31 112 ILE A O 1
ATOM 871 N N . ILE A 1 113 ? 2.099 -10.507 10.815 1.00 96.44 113 ILE A N 1
ATOM 872 C CA . ILE A 1 113 ? 3.522 -10.637 10.477 1.00 96.44 113 ILE A CA 1
ATOM 873 C C . ILE A 1 113 ? 3.804 -9.705 9.302 1.00 96.44 113 ILE A C 1
ATOM 875 O O . ILE A 1 113 ? 3.244 -9.881 8.224 1.00 96.44 113 ILE A O 1
ATOM 879 N N . GLU A 1 114 ? 4.678 -8.726 9.514 1.00 95.88 114 GLU A N 1
ATOM 880 C CA . GLU A 1 114 ? 5.022 -7.694 8.537 1.00 95.88 114 GLU A CA 1
ATOM 881 C C . GLU A 1 114 ? 6.518 -7.772 8.193 1.00 95.88 114 GLU A C 1
ATOM 883 O O . GLU A 1 114 ? 7.367 -7.832 9.085 1.00 95.88 114 GLU A O 1
ATOM 888 N N . VAL A 1 115 ? 6.850 -7.770 6.897 1.00 95.62 115 VAL A N 1
ATOM 889 C CA . VAL A 1 115 ? 8.236 -7.752 6.403 1.00 95.62 115 VAL A CA 1
ATOM 890 C C . VAL A 1 115 ? 8.506 -6.397 5.753 1.00 95.62 115 VAL A C 1
ATOM 892 O O . VAL A 1 115 ? 8.087 -6.148 4.626 1.00 95.62 115 VAL A O 1
ATOM 895 N N . GLY A 1 116 ? 9.226 -5.539 6.481 1.00 92.31 116 GLY A N 1
ATOM 896 C CA . GLY A 1 116 ? 9.354 -4.110 6.183 1.00 92.31 116 GLY A CA 1
ATOM 897 C C . GLY A 1 116 ? 8.242 -3.321 6.876 1.00 92.31 116 GLY A C 1
ATOM 898 O O . GLY A 1 116 ? 7.077 -3.501 6.553 1.00 92.31 116 GLY A O 1
ATOM 899 N N . SER A 1 117 ? 8.602 -2.484 7.851 1.00 91.88 117 SER A N 1
ATOM 900 C CA . SER A 1 117 ? 7.660 -1.821 8.763 1.00 91.88 117 SER A CA 1
ATOM 901 C C . SER A 1 117 ? 7.765 -0.295 8.714 1.00 91.88 117 SER A C 1
ATOM 903 O O . SER A 1 117 ? 8.660 0.271 8.082 1.00 91.88 117 SER A O 1
ATOM 905 N N . GLY A 1 118 ? 6.847 0.390 9.401 1.00 94.50 118 GLY A N 1
ATOM 906 C CA . GLY A 1 118 ? 6.859 1.844 9.535 1.00 94.50 118 GLY A CA 1
ATOM 907 C C . GLY A 1 118 ? 5.468 2.438 9.387 1.00 94.50 118 GLY A C 1
ATOM 908 O O . GLY A 1 118 ? 4.669 2.394 10.319 1.00 94.50 118 GLY A O 1
ATOM 909 N N . HIS A 1 119 ? 5.185 3.042 8.232 1.00 96.69 119 HIS A N 1
ATOM 910 C CA . HIS A 1 119 ? 3.910 3.724 7.998 1.00 96.69 119 HIS A CA 1
ATOM 911 C C . HIS A 1 119 ? 2.720 2.757 7.970 1.00 96.69 119 HIS A C 1
ATOM 913 O O . HIS A 1 119 ? 1.718 3.032 8.626 1.00 96.69 119 HIS A O 1
ATOM 919 N N . SER A 1 120 ? 2.854 1.605 7.315 1.00 96.88 120 SER A N 1
ATOM 920 C CA . SER A 1 120 ? 1.862 0.520 7.306 1.00 96.88 120 SER A CA 1
ATOM 921 C C . SER A 1 120 ? 1.530 0.007 8.706 1.00 96.88 120 SER A C 1
ATOM 923 O O . SER A 1 120 ? 0.354 -0.090 9.062 1.00 96.88 120 SER A O 1
ATOM 925 N N . THR A 1 121 ? 2.546 -0.215 9.545 1.00 97.50 121 THR A N 1
ATOM 926 C CA . THR A 1 121 ? 2.375 -0.636 10.944 1.00 97.50 121 THR A CA 1
ATOM 927 C C . THR A 1 121 ? 1.451 0.304 11.717 1.00 97.50 121 THR A C 1
ATOM 929 O O . THR A 1 121 ? 0.628 -0.155 12.502 1.00 97.50 121 THR A O 1
ATOM 932 N N . ARG A 1 122 ? 1.541 1.621 11.484 1.00 97.56 122 ARG A N 1
ATOM 933 C CA . ARG A 1 122 ? 0.711 2.617 12.186 1.00 97.56 122 ARG A CA 1
ATOM 934 C C . ARG A 1 122 ? -0.764 2.515 11.809 1.00 97.56 122 ARG A C 1
ATOM 936 O O . ARG A 1 122 ? -1.612 2.648 12.684 1.00 97.56 122 ARG A O 1
ATOM 943 N N . PHE A 1 123 ? -1.072 2.248 10.539 1.00 98.06 123 PHE A N 1
ATOM 944 C CA . PHE A 1 123 ? -2.451 2.019 10.098 1.00 98.06 123 PHE A CA 1
ATOM 945 C C . PHE A 1 123 ? -3.009 0.712 10.667 1.00 98.06 123 PHE A C 1
ATOM 947 O O . PHE A 1 123 ? -4.120 0.710 11.186 1.00 98.06 123 PHE A O 1
ATOM 954 N N . MET A 1 124 ? -2.225 -0.372 10.658 1.00 97.81 124 MET A N 1
ATOM 955 C CA . MET A 1 124 ? -2.645 -1.647 11.258 1.00 97.81 124 MET A CA 1
ATOM 956 C C . MET A 1 124 ? -2.829 -1.537 12.779 1.00 97.81 124 MET A C 1
ATOM 958 O O . MET A 1 124 ? -3.808 -2.040 13.318 1.00 97.81 124 MET A O 1
ATOM 962 N N . ALA A 1 125 ? -1.939 -0.828 13.478 1.00 97.31 125 ALA A N 1
ATOM 963 C CA . ALA A 1 125 ? -2.080 -0.571 14.911 1.00 97.31 125 ALA A CA 1
ATOM 964 C C . ALA A 1 125 ? -3.320 0.280 15.223 1.00 97.31 125 ALA A C 1
ATOM 966 O O . ALA A 1 125 ? -4.038 -0.010 16.179 1.00 97.31 125 ALA A O 1
ATOM 967 N N . ARG A 1 126 ? -3.605 1.299 14.398 1.00 97.94 126 ARG A N 1
ATOM 968 C CA . ARG A 1 126 ? -4.826 2.104 14.527 1.00 97.94 126 ARG A CA 1
ATOM 969 C C . ARG A 1 126 ? -6.080 1.259 14.301 1.00 97.94 126 ARG A C 1
ATOM 971 O O . ARG A 1 126 ? -7.007 1.366 15.089 1.00 97.94 126 ARG A O 1
ATOM 978 N N . ALA A 1 127 ? -6.075 0.372 13.306 1.00 98.00 127 ALA A N 1
ATOM 979 C CA . ALA A 1 127 ? -7.172 -0.563 13.065 1.00 98.00 127 ALA A CA 1
ATOM 980 C C . ALA A 1 127 ? -7.458 -1.458 14.278 1.00 98.00 127 ALA A C 1
ATOM 982 O O . ALA A 1 127 ? -8.611 -1.592 14.667 1.00 98.00 127 ALA A O 1
ATOM 983 N N .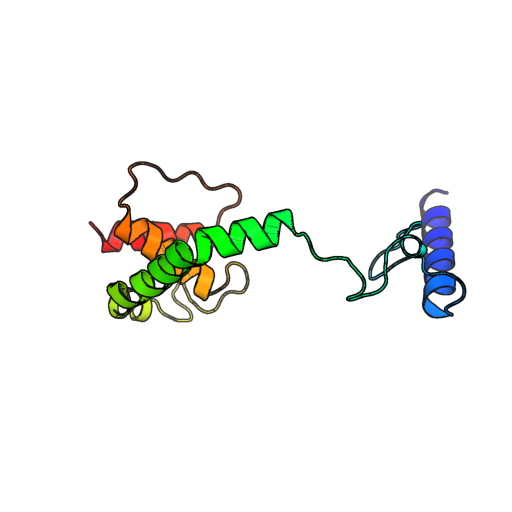 ILE A 1 128 ? -6.427 -2.020 14.917 1.00 97.50 128 ILE A N 1
ATOM 984 C CA . ILE A 1 128 ? -6.604 -2.816 16.144 1.00 97.50 128 ILE A CA 1
ATOM 985 C C . ILE A 1 128 ? -7.235 -1.960 17.250 1.00 97.50 128 ILE A C 1
ATOM 987 O O . ILE A 1 128 ? -8.194 -2.390 17.886 1.00 97.50 128 ILE A O 1
ATOM 991 N N . SER A 1 129 ? -6.722 -0.742 17.456 1.00 96.12 129 SER A N 1
ATOM 992 C CA . SER A 1 129 ? -7.215 0.159 18.505 1.00 96.12 129 SER A CA 1
ATOM 993 C C . SER A 1 129 ? -8.669 0.577 18.299 1.00 96.12 129 SER A C 1
ATOM 995 O O . SER A 1 129 ? -9.384 0.732 19.279 1.00 96.12 129 SER A O 1
ATOM 997 N N . ASP A 1 130 ? -9.094 0.785 17.053 1.00 96.81 130 ASP A N 1
ATOM 998 C CA . ASP A 1 130 ? -10.462 1.196 16.724 1.00 96.81 130 ASP A CA 1
ATOM 999 C C . ASP A 1 130 ? -11.456 0.012 16.724 1.00 96.81 130 ASP A C 1
ATOM 1001 O O . ASP A 1 130 ? -12.665 0.230 16.680 1.00 96.81 130 ASP A O 1
ATOM 1005 N N . GLY A 1 131 ? -10.966 -1.235 16.709 1.00 92.12 131 GLY A N 1
ATOM 1006 C CA . GLY A 1 131 ? -11.780 -2.457 16.775 1.00 92.12 131 GLY A CA 1
ATOM 1007 C C . GLY A 1 131 ? -11.866 -3.095 18.166 1.00 92.12 131 GLY A C 1
ATOM 1008 O O . GLY A 1 131 ? -12.492 -4.142 18.295 1.00 92.12 131 GLY A O 1
ATOM 1009 N N . SER A 1 132 ? -11.217 -2.502 19.174 1.00 76.62 132 SER A N 1
ATOM 1010 C CA . SER A 1 132 ? -11.219 -2.978 20.567 1.00 76.62 132 SER A CA 1
ATOM 1011 C C . SER A 1 132 ? -12.309 -2.327 21.414 1.00 76.62 132 SER A C 1
ATOM 1013 O O . SER A 1 132 ? -12.650 -1.155 21.139 1.00 76.62 132 SER A O 1
#

Radius of gyration: 22.6 Å; chains: 1; bounding box: 61×32×52 Å

Sequence (132 aa):
MTALRTRLRCLGLGLATVTGLKRQGFYIPYRYAESLPGPGERQPYDAIERLFGDHAAVFNATLGRIEDFADSLLAIGADDPAPGPRWNQDWFPRMDAAAAYAMVRAAEPARIIEVGSGHSTRFMARAISDGS

Foldseek 3Di:
DVVVVVVVVQVVQVCCCVVVVANQDDVGGHNCRRVDDDVVRDDDPVVVVVVCVVCVVVVVVLVVLLVVCVVLLVVAAQCDDPPAAHQVDDPAHNVNLSSLLSCCLVVVDPDDDDDDDDRSVRSSVSSNVVND